Protein AF-R5MG44-F1 (afdb_monomer)

Foldseek 3Di:
DVPVVVVVVVVVVVVVVVVVVVPPPPPPPPPPPVPPPPVWDFPAKDQQDDPPPDFDQDWAFLDDDPWKTKTASGPRQVRIWTATPVRDIDGPSVCVVVVVDDVVVCVVNVPDIDMDTD

Secondary structure (DSSP, 8-state):
--HHHHHHHHHHHHHHHHHHHTT------------------EEEEEE---TT-------EEEEE-SSEEEEESSS-TTTEEEEETTS-EEEHHHHHHHTSS-HHHHHHTT---EEEE-

Sequence (118 aa):
MKKYKFAVVFVIVTIFFIMFGFFYDKSNKNTNKQITTYDRKVMDIKNTSKSDDVCADALEEFYQDDKYKYSFP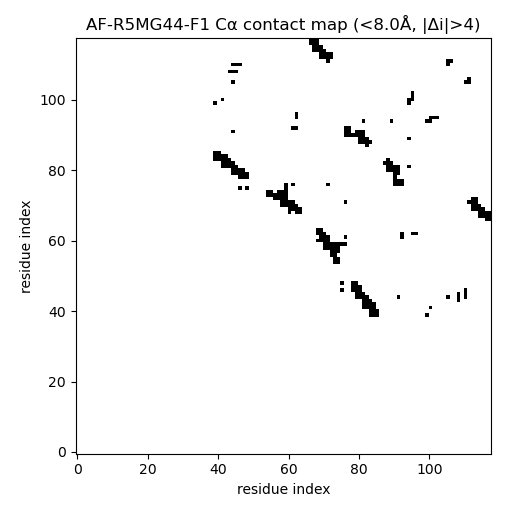CMMSSKIIVYFNDGTQEYVRDALNKKDITISDLDKYEIKYLKEEK

Solvent-accessible surface area (backbone atoms only — not comparable to full-atom values): 7213 Å² total; per-residue (Å²): 137,62,68,63,58,54,52,53,52,53,54,52,51,54,53,50,51,57,61,54,56,71,68,67,69,76,79,76,74,77,70,78,66,75,74,78,65,64,85,71,38,82,72,48,56,44,76,70,66,61,96,80,60,79,70,58,91,40,77,30,76,53,50,69,62,99,58,36,42,33,24,30,76,23,87,41,53,91,35,26,40,34,34,34,71,87,72,51,74,42,38,46,39,58,34,46,75,71,62,72,46,54,71,68,53,37,58,74,53,68,56,82,67,46,79,44,77,115

Radius of gyration: 27.6 Å; Cα contacts (8 Å, |Δi|>4): 136; chains: 1; bounding box: 41×46×82 Å

pLDDT: mean 80.56, std 17.12, range [39.28, 97.75]

Structure (mmCIF, N/CA/C/O backbone):
data_AF-R5MG44-F1
#
_entry.id   AF-R5MG44-F1
#
loop_
_atom_site.group_PDB
_atom_site.id
_atom_site.type_symbol
_atom_site.label_atom_id
_atom_site.label_alt_id
_atom_site.label_comp_id
_atom_site.label_asym_id
_atom_site.label_entity_id
_atom_site.label_seq_id
_atom_site.pdbx_PDB_ins_code
_atom_site.Cartn_x
_atom_site.Cartn_y
_atom_site.Cartn_z
_atom_site.occupancy
_atom_site.B_iso_or_equiv
_atom_site.auth_seq_id
_atom_site.auth_comp_id
_atom_site.auth_asym_id
_atom_site.auth_atom_id
_atom_site.pdbx_PDB_model_num
ATOM 1 N N . MET A 1 1 ? -18.428 29.945 68.788 1.00 55.00 1 MET A N 1
ATOM 2 C CA . MET A 1 1 ? -17.946 30.512 67.502 1.00 55.00 1 MET A CA 1
ATOM 3 C C . MET A 1 1 ? -17.064 29.565 66.651 1.00 55.00 1 MET A C 1
ATOM 5 O O . MET A 1 1 ? -16.258 30.037 65.862 1.00 55.00 1 MET A O 1
ATOM 9 N N . LYS A 1 2 ? -17.193 28.228 66.752 1.00 54.72 2 LYS A N 1
ATOM 10 C CA . LYS A 1 2 ? -16.391 27.276 65.938 1.00 54.72 2 LYS A CA 1
ATOM 11 C C . LYS A 1 2 ? -17.195 26.526 64.863 1.00 54.72 2 LYS A C 1
ATOM 13 O O . LYS A 1 2 ? -16.625 26.136 63.853 1.00 54.72 2 LYS A O 1
ATOM 18 N N . LYS A 1 3 ? -18.519 26.393 65.035 1.00 56.53 3 LYS A N 1
ATOM 19 C CA . LYS A 1 3 ? -19.395 25.655 64.106 1.00 56.53 3 LYS A CA 1
ATOM 20 C C . LYS A 1 3 ? -19.556 26.352 62.743 1.00 56.53 3 LYS A C 1
ATOM 22 O O . LYS A 1 3 ? -19.485 25.689 61.719 1.00 56.53 3 LYS A O 1
ATOM 27 N N . TYR A 1 4 ? -19.673 27.686 62.722 1.00 62.66 4 TYR A N 1
ATOM 28 C CA . TYR A 1 4 ? -19.795 28.445 61.468 1.00 62.66 4 TYR A CA 1
ATOM 29 C C . TYR A 1 4 ? -18.493 28.470 60.657 1.00 62.66 4 TYR A C 1
ATOM 31 O O . TYR A 1 4 ? -18.546 28.501 59.437 1.00 62.66 4 TYR A O 1
ATOM 39 N N . LYS A 1 5 ? -17.323 28.401 61.312 1.00 58.09 5 LYS A N 1
ATOM 40 C CA . LYS A 1 5 ? -16.033 28.332 60.608 1.00 58.09 5 LYS A CA 1
ATOM 41 C C . LYS A 1 5 ? -15.893 27.015 59.841 1.00 58.09 5 LYS A C 1
ATOM 43 O O . LYS A 1 5 ? -15.465 27.032 58.697 1.00 58.09 5 LYS A O 1
ATOM 48 N N . PHE A 1 6 ? -16.331 25.903 60.434 1.00 61.09 6 PHE A N 1
ATOM 49 C CA . PHE A 1 6 ? -16.383 24.608 59.748 1.00 61.09 6 PHE A CA 1
ATOM 50 C C . PHE A 1 6 ? -17.411 24.585 58.612 1.00 61.09 6 PHE A C 1
ATOM 52 O O . PHE A 1 6 ? -17.102 24.093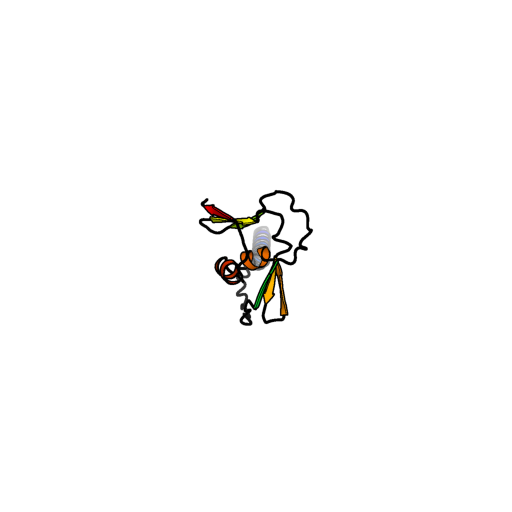 57.532 1.00 61.09 6 PHE A O 1
ATOM 59 N N . ALA A 1 7 ? -18.597 25.166 58.822 1.00 68.00 7 ALA A N 1
ATOM 60 C CA . ALA A 1 7 ? -19.626 25.249 57.785 1.00 68.00 7 ALA A CA 1
ATOM 61 C C . ALA A 1 7 ? -19.174 26.090 56.576 1.00 68.00 7 ALA A C 1
ATOM 63 O O . ALA A 1 7 ? -19.359 25.675 55.438 1.00 68.00 7 ALA A O 1
ATOM 64 N N . VAL A 1 8 ? -18.514 27.230 56.810 1.00 71.56 8 VAL A N 1
ATOM 65 C CA . VAL A 1 8 ? -17.983 28.095 55.741 1.00 71.56 8 VAL A CA 1
ATOM 66 C C . VAL A 1 8 ? -16.875 27.395 54.950 1.00 71.56 8 VAL A C 1
ATOM 68 O O . VAL A 1 8 ? -16.865 27.468 53.724 1.00 71.56 8 VAL A O 1
ATOM 71 N N . VAL A 1 9 ? -15.982 26.659 55.621 1.00 73.25 9 VAL A N 1
ATOM 72 C CA . VAL A 1 9 ? -14.939 25.871 54.942 1.00 73.25 9 VAL A CA 1
ATOM 73 C C . VAL A 1 9 ? -15.559 24.770 54.077 1.00 73.25 9 VAL A C 1
ATOM 75 O O . VAL A 1 9 ? -15.127 24.581 52.944 1.00 73.25 9 VAL A O 1
ATOM 78 N N . PHE A 1 10 ? -16.612 24.098 54.552 1.00 72.12 10 PHE A N 1
ATOM 79 C CA . PHE A 1 10 ? -17.298 23.058 53.778 1.00 72.12 10 PHE A CA 1
ATOM 80 C C . PHE A 1 10 ? -17.958 23.617 52.507 1.00 72.12 10 PHE A C 1
ATOM 82 O O . PHE A 1 10 ? -17.836 23.023 51.439 1.00 72.12 10 PHE A O 1
ATOM 89 N N . VAL A 1 11 ? -18.579 24.800 52.594 1.00 77.81 11 VAL A N 1
ATOM 90 C CA . VAL A 1 11 ? -19.190 25.478 51.437 1.00 77.81 11 VAL A CA 1
ATOM 91 C C . VAL A 1 11 ? -18.131 25.859 50.393 1.00 77.81 11 VAL A C 1
ATOM 93 O O . VAL A 1 11 ? -18.314 25.590 49.207 1.00 77.81 11 VAL A O 1
ATOM 96 N N . ILE A 1 12 ? -16.985 26.401 50.815 1.00 76.19 12 ILE A N 1
ATOM 97 C CA . ILE A 1 12 ? -15.896 26.781 49.897 1.00 76.19 12 ILE A CA 1
ATOM 98 C C . ILE A 1 12 ? -15.312 25.550 49.189 1.00 76.19 12 ILE A C 1
ATOM 100 O O . ILE A 1 12 ? -15.080 25.591 47.982 1.00 76.19 12 ILE A O 1
ATOM 104 N N . VAL A 1 13 ? -15.139 24.434 49.905 1.00 77.19 13 VAL A N 1
ATOM 105 C CA . VAL A 1 13 ? -14.636 23.177 49.327 1.00 77.19 13 VAL A CA 1
ATOM 106 C C . VAL A 1 13 ? -15.599 22.632 48.268 1.00 77.19 13 VAL A C 1
ATOM 108 O O . VAL A 1 13 ? -15.156 22.257 47.186 1.00 77.19 13 VAL A O 1
ATOM 111 N N . THR A 1 14 ? -16.913 22.659 48.514 1.00 75.12 14 THR A N 1
ATOM 112 C CA . THR A 1 14 ? -17.901 22.199 47.517 1.00 75.12 14 THR A CA 1
ATOM 113 C C . THR A 1 14 ? -17.914 23.043 46.241 1.00 75.12 14 THR A C 1
ATOM 115 O O . THR A 1 14 ? -18.019 22.491 45.150 1.00 75.12 14 THR A O 1
ATOM 118 N N . ILE A 1 15 ? -17.720 24.362 46.346 1.00 75.50 15 ILE A N 1
ATOM 119 C CA . ILE A 1 15 ? -17.621 25.255 45.179 1.00 75.50 15 ILE A CA 1
ATOM 120 C C . ILE A 1 15 ? -16.345 24.960 44.377 1.00 75.50 15 ILE A C 1
ATOM 122 O O . ILE A 1 15 ? -16.370 24.949 43.146 1.00 75.50 15 ILE A O 1
ATOM 126 N N . PHE A 1 16 ? -15.242 24.654 45.065 1.00 73.38 16 PHE A N 1
ATOM 127 C CA . PHE A 1 16 ? -13.975 24.295 44.429 1.00 73.38 16 PHE A CA 1
ATOM 128 C C . PHE A 1 16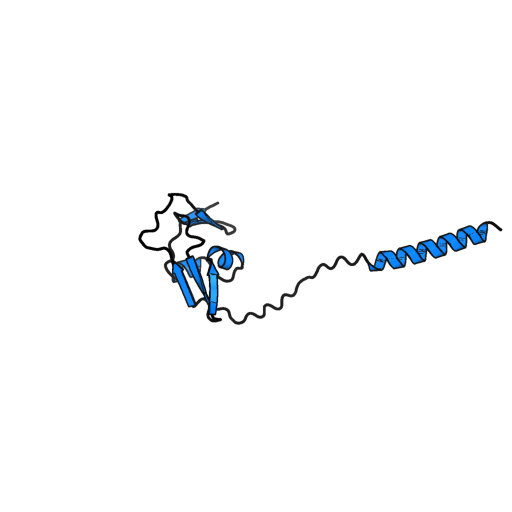 ? -14.080 22.983 43.633 1.00 73.38 16 PHE A C 1
ATOM 130 O O . PHE A 1 16 ? -13.595 22.907 42.506 1.00 73.38 16 PHE A O 1
ATOM 137 N N . PHE A 1 17 ? -14.784 21.973 44.157 1.00 68.69 17 PHE A N 1
ATOM 138 C CA . PHE A 1 17 ? -15.027 20.715 43.438 1.00 68.69 17 PHE A CA 1
ATOM 139 C C . PHE A 1 17 ? -15.919 20.884 42.196 1.00 68.69 17 PHE A C 1
ATOM 141 O O . PHE A 1 17 ? -15.673 20.223 41.188 1.00 68.69 17 PHE A O 1
ATOM 148 N N . ILE A 1 18 ? -16.899 21.796 42.220 1.00 69.00 18 ILE A N 1
ATOM 149 C CA . ILE A 1 18 ? -17.732 22.112 41.042 1.00 69.00 18 ILE A CA 1
ATOM 150 C C . ILE A 1 18 ? -16.895 22.806 39.953 1.00 69.00 18 ILE A C 1
ATOM 152 O O .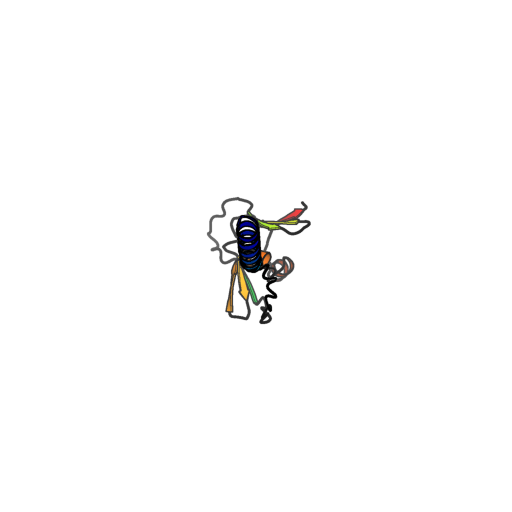 ILE A 1 18 ? -17.030 22.483 38.775 1.00 69.00 18 ILE A O 1
ATOM 156 N N . MET A 1 19 ? -15.980 23.703 40.341 1.00 64.25 19 MET A N 1
ATOM 157 C CA . MET A 1 19 ? -15.035 24.346 39.417 1.00 64.25 19 MET A CA 1
ATOM 158 C C . MET A 1 19 ? -14.043 23.353 38.797 1.00 64.25 19 MET A C 1
ATOM 160 O O . MET A 1 19 ? -13.785 23.432 37.602 1.00 64.25 19 MET A O 1
ATOM 164 N N . PHE A 1 20 ? -13.529 22.387 39.563 1.00 62.19 20 PHE A N 1
ATOM 165 C CA . PHE A 1 20 ? -12.629 21.352 39.034 1.00 62.19 20 PHE A CA 1
ATOM 166 C C . PHE A 1 20 ? -13.344 20.298 38.171 1.00 62.19 20 PHE A C 1
ATOM 168 O O . PHE A 1 20 ? -12.756 19.800 37.211 1.00 62.19 20 PHE A O 1
ATOM 175 N N . GLY A 1 21 ? -14.610 19.976 38.464 1.00 60.06 21 GLY A N 1
ATOM 176 C CA . GLY A 1 21 ? -15.402 19.007 37.695 1.00 60.06 21 GLY A CA 1
ATOM 177 C C . GLY A 1 21 ? -15.677 19.435 36.249 1.00 60.06 21 GLY A C 1
ATOM 178 O O . GLY A 1 21 ? -15.725 18.586 35.364 1.00 60.06 21 GLY A O 1
ATOM 179 N N . PHE A 1 22 ? -15.765 20.743 35.985 1.00 54.22 22 PHE A N 1
ATOM 180 C CA . PHE A 1 22 ? -15.958 21.289 34.634 1.00 54.22 22 PHE A CA 1
ATOM 181 C C . PHE A 1 22 ? -14.749 21.090 33.698 1.00 54.22 22 PHE A C 1
ATOM 183 O O . PHE A 1 22 ? -14.915 21.138 32.483 1.00 54.22 22 PHE A O 1
ATOM 190 N N . PHE A 1 23 ? -13.548 20.833 34.231 1.00 58.81 23 PHE A N 1
ATOM 191 C CA . PHE A 1 23 ? -12.329 20.612 33.435 1.00 58.81 23 PHE A CA 1
ATOM 192 C C . PHE A 1 23 ? -12.015 19.133 33.168 1.00 58.81 23 PHE A C 1
ATOM 194 O O . PHE A 1 23 ? -11.094 18.835 32.410 1.00 58.81 23 PHE A O 1
ATOM 201 N N . TYR A 1 24 ? -12.772 18.201 33.756 1.00 59.31 24 TYR A N 1
ATOM 202 C CA . TYR A 1 24 ? -12.613 16.762 33.516 1.00 59.31 24 TYR A CA 1
ATOM 203 C C . TYR A 1 24 ? -13.409 16.247 32.309 1.00 59.31 24 TYR A C 1
ATOM 205 O O . TYR A 1 24 ? -13.518 15.034 32.124 1.00 59.31 24 TYR A O 1
ATOM 213 N N . ASP A 1 25 ? -13.914 17.131 31.444 1.00 56.53 25 ASP A N 1
ATOM 214 C CA . ASP A 1 25 ? -14.304 16.712 30.100 1.00 56.53 25 ASP A CA 1
ATOM 215 C C . ASP A 1 25 ? -13.035 16.482 29.268 1.00 56.53 25 ASP A C 1
ATOM 217 O O . ASP A 1 25 ? -12.503 17.352 28.570 1.00 56.53 25 ASP A O 1
ATOM 221 N N . LYS A 1 26 ? -12.502 15.266 29.404 1.00 52.00 26 LYS A N 1
ATOM 222 C CA . LYS A 1 26 ? -11.591 14.676 28.436 1.00 52.00 26 LYS A CA 1
ATOM 223 C C . LYS A 1 26 ? -12.343 14.646 27.116 1.00 52.00 26 LYS A C 1
ATOM 225 O O . LYS A 1 26 ? -13.087 13.709 26.846 1.00 52.00 26 LYS A O 1
ATOM 230 N N . SER A 1 27 ? -12.077 15.662 26.302 1.00 50.84 27 SER A N 1
ATOM 231 C CA . SER A 1 27 ? -12.456 15.738 24.900 1.00 50.84 27 SER A CA 1
ATOM 232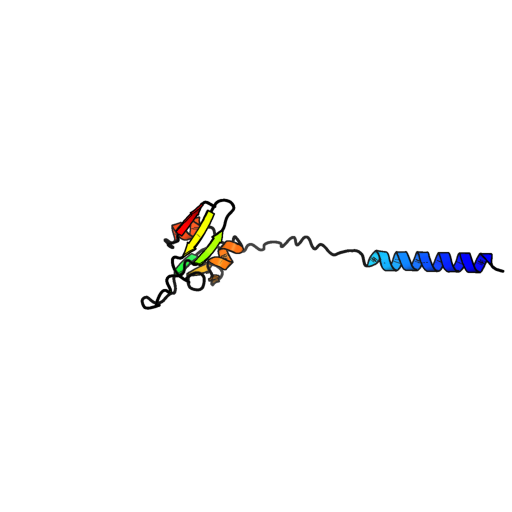 C C . SER A 1 27 ? -11.934 14.500 24.163 1.00 50.84 27 SER A C 1
ATOM 234 O O . SER A 1 27 ? -10.864 14.498 23.558 1.00 50.84 27 SER A O 1
ATOM 236 N N . ASN A 1 28 ? -12.696 13.412 24.223 1.00 58.09 28 ASN A N 1
ATOM 237 C CA . ASN A 1 28 ? -12.682 12.384 23.209 1.00 58.09 28 ASN A CA 1
ATOM 238 C C . ASN A 1 28 ? -13.470 12.980 22.053 1.00 58.09 28 ASN A C 1
ATOM 240 O O . ASN A 1 28 ? -14.684 12.803 21.941 1.00 58.09 28 ASN A O 1
ATOM 244 N N . LYS A 1 29 ? -12.772 13.761 21.224 1.00 42.97 29 LYS A N 1
ATOM 245 C CA . LYS A 1 29 ? -13.265 14.063 19.890 1.00 42.97 29 LYS A CA 1
ATOM 246 C C . LYS A 1 29 ? -13.368 12.721 19.187 1.00 42.97 29 LYS A C 1
ATOM 248 O O . LYS A 1 29 ? -12.414 12.254 18.576 1.00 42.97 29 LYS A O 1
ATOM 253 N N . ASN A 1 30 ? -14.552 12.127 19.265 1.00 51.41 30 ASN A N 1
ATOM 254 C CA . ASN A 1 30 ? -15.054 11.294 18.201 1.00 51.41 30 ASN A CA 1
ATOM 255 C C . ASN A 1 30 ? -15.132 12.245 17.010 1.00 51.41 30 ASN A C 1
ATOM 257 O O . ASN A 1 30 ? -16.111 12.968 16.815 1.00 51.41 30 ASN A O 1
ATOM 261 N N . THR A 1 31 ? -14.012 12.372 16.304 1.00 45.03 31 THR A N 1
ATOM 262 C CA . THR A 1 31 ? -13.962 12.991 15.002 1.00 45.03 31 THR A CA 1
ATOM 263 C C . THR A 1 31 ? -14.894 12.147 14.158 1.00 45.03 31 THR A C 1
ATOM 265 O O . THR A 1 31 ? -14.495 11.175 13.525 1.00 45.03 31 THR A O 1
ATOM 268 N N . ASN A 1 32 ? -16.153 12.570 14.082 1.00 51.91 32 ASN A N 1
ATOM 269 C CA . ASN A 1 32 ? -16.829 12.535 12.808 1.00 51.91 32 ASN A CA 1
ATOM 270 C C . ASN A 1 32 ? -15.983 13.441 11.906 1.00 51.91 32 ASN A C 1
ATOM 272 O O . ASN A 1 32 ? -16.240 14.631 11.742 1.00 51.91 32 ASN A O 1
ATOM 276 N N . LYS A 1 33 ? -14.868 12.882 11.415 1.00 39.28 33 LYS A N 1
ATOM 277 C CA . LYS A 1 33 ? -14.267 13.299 10.170 1.00 39.28 33 LYS A CA 1
ATOM 278 C C . LYS A 1 33 ? -15.432 13.079 9.229 1.00 39.28 33 LYS A C 1
ATOM 280 O O . LYS A 1 33 ? -15.701 11.942 8.851 1.00 39.28 33 LYS A O 1
ATOM 285 N N . GLN A 1 34 ? -16.193 14.136 8.954 1.00 45.62 34 GLN A N 1
ATOM 286 C CA . GLN A 1 34 ? -16.901 14.184 7.699 1.00 45.62 34 GLN A CA 1
ATOM 287 C C . GLN A 1 34 ? -15.792 13.963 6.688 1.00 45.62 34 GLN A C 1
ATOM 289 O O . GLN A 1 34 ? -14.958 14.838 6.453 1.00 45.62 34 GLN A O 1
ATOM 294 N N . ILE A 1 35 ? -15.672 12.713 6.246 1.00 53.56 35 ILE A N 1
ATOM 295 C CA . ILE A 1 35 ? -14.859 12.365 5.111 1.00 53.56 35 ILE A CA 1
ATOM 296 C C . ILE A 1 35 ? -15.588 13.117 4.015 1.00 53.56 35 ILE A C 1
ATOM 298 O O . ILE A 1 35 ? -16.611 12.675 3.503 1.00 53.56 35 ILE A O 1
ATOM 302 N N . THR A 1 36 ? -15.125 14.329 3.732 1.00 41.84 36 THR A N 1
ATOM 303 C CA . THR A 1 36 ? -15.335 14.944 2.439 1.00 41.84 36 THR A CA 1
ATOM 304 C C . THR A 1 36 ? -14.519 14.086 1.487 1.00 41.84 36 THR A C 1
ATOM 306 O O . THR A 1 36 ? -13.423 14.457 1.073 1.00 41.84 36 THR A O 1
ATOM 309 N N . THR A 1 37 ? -15.014 12.876 1.226 1.00 49.75 37 THR A N 1
ATOM 310 C CA . THR A 1 37 ? -14.647 12.073 0.080 1.00 49.75 37 THR A CA 1
ATOM 311 C C . THR A 1 37 ? -15.199 12.880 -1.079 1.00 49.75 37 THR A C 1
ATOM 313 O O . THR A 1 37 ? -16.297 12.664 -1.577 1.00 49.75 37 THR A O 1
ATOM 316 N N . TYR A 1 38 ? -14.423 13.874 -1.503 1.00 49.97 38 TYR A N 1
ATOM 317 C CA . TYR A 1 38 ? -14.198 13.963 -2.929 1.00 49.97 38 TYR A CA 1
ATOM 318 C C . TYR A 1 38 ? -13.867 12.528 -3.340 1.00 49.97 38 TYR A C 1
ATOM 320 O O . TYR A 1 38 ? -13.019 11.923 -2.686 1.00 49.97 38 TYR A O 1
ATOM 328 N N . ASP A 1 39 ? -14.651 11.942 -4.241 1.00 71.31 39 ASP A N 1
ATOM 329 C CA . ASP A 1 39 ? -14.506 10.563 -4.711 1.00 71.31 39 ASP A CA 1
ATOM 330 C C . ASP A 1 39 ? -13.097 10.407 -5.303 1.00 71.31 39 ASP A C 1
ATOM 332 O O . ASP A 1 39 ? -12.858 10.652 -6.490 1.00 71.31 39 ASP A O 1
ATOM 336 N N . ARG A 1 40 ?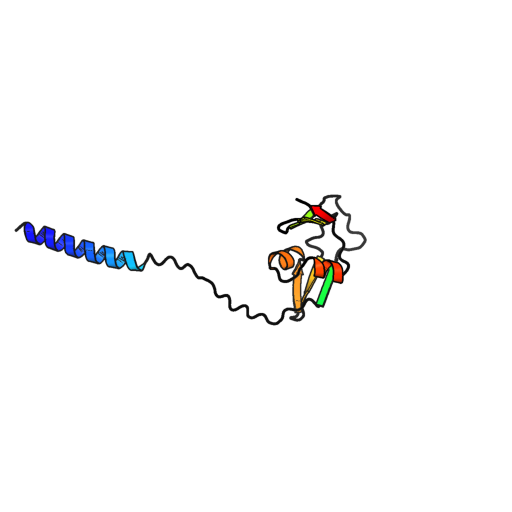 -12.123 10.194 -4.412 1.00 83.75 40 ARG A N 1
ATOM 337 C CA . ARG A 1 40 ? -10.698 10.268 -4.692 1.00 83.75 40 ARG A CA 1
ATOM 338 C C . ARG A 1 40 ? -10.388 8.969 -5.394 1.00 83.75 40 ARG A C 1
ATOM 340 O O . ARG A 1 40 ? -10.288 7.911 -4.782 1.00 83.75 40 ARG A O 1
ATOM 347 N N . LYS A 1 41 ? -10.334 9.055 -6.712 1.00 91.94 41 LYS A N 1
ATOM 348 C CA . LYS A 1 41 ? -10.223 7.908 -7.593 1.00 91.94 41 LYS A CA 1
ATOM 349 C C . LYS A 1 41 ? -8.774 7.726 -7.993 1.00 91.94 41 LYS A C 1
ATOM 351 O O . LYS A 1 41 ? -8.122 8.679 -8.422 1.00 91.94 41 LYS A O 1
ATOM 356 N N . VAL A 1 42 ? -8.302 6.487 -7.905 1.00 95.38 42 VAL A N 1
ATOM 357 C CA . VAL A 1 42 ? -7.000 6.092 -8.444 1.00 95.38 42 VAL A CA 1
ATOM 358 C C . VAL A 1 42 ? -7.029 6.257 -9.959 1.00 95.38 42 VAL A C 1
ATOM 360 O O . VAL A 1 42 ? -7.857 5.657 -10.650 1.00 95.38 42 VAL A O 1
ATOM 363 N N . MET A 1 43 ? -6.137 7.099 -10.463 1.00 96.69 43 MET A N 1
ATOM 364 C CA . MET A 1 43 ? -5.926 7.299 -11.892 1.00 96.69 43 MET A CA 1
ATOM 365 C C . MET A 1 43 ? -4.806 6.395 -12.390 1.00 96.69 43 MET A C 1
ATOM 367 O O . MET A 1 43 ? -4.961 5.756 -13.430 1.00 96.69 43 MET A O 1
ATOM 371 N N . ASP A 1 44 ? -3.714 6.311 -11.631 1.00 97.19 44 ASP A N 1
ATOM 372 C 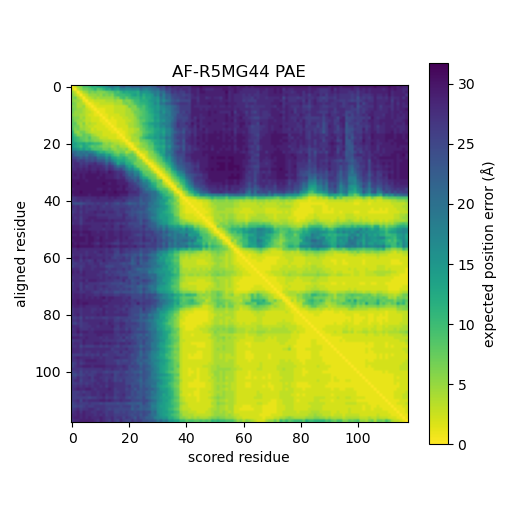CA . ASP A 1 44 ? -2.517 5.570 -12.015 1.00 97.19 44 ASP A CA 1
ATOM 373 C C . ASP A 1 44 ? -1.702 5.139 -10.789 1.00 97.19 44 ASP A C 1
ATOM 375 O O . ASP A 1 44 ? -1.760 5.788 -9.740 1.00 97.19 44 ASP A O 1
ATOM 379 N N . ILE A 1 45 ? -0.906 4.083 -10.936 1.00 96.75 45 ILE A N 1
ATOM 380 C CA . ILE A 1 45 ? 0.119 3.686 -9.967 1.00 96.75 45 ILE A CA 1
ATOM 381 C C . ILE A 1 45 ? 1.381 3.371 -10.759 1.00 96.75 45 ILE A C 1
ATOM 383 O O . ILE A 1 45 ? 1.373 2.496 -11.620 1.00 96.75 45 ILE A O 1
ATOM 387 N N . LYS A 1 46 ? 2.477 4.082 -10.481 1.00 95.25 46 LYS A N 1
ATOM 388 C CA . LYS A 1 46 ? 3.733 3.909 -11.223 1.00 95.25 46 LYS A CA 1
ATOM 389 C C . LYS A 1 46 ? 4.910 3.699 -10.309 1.00 95.25 46 LYS A C 1
ATOM 391 O O . LYS A 1 46 ? 5.079 4.411 -9.324 1.00 95.25 46 LYS A O 1
ATOM 396 N N . ASN A 1 47 ? 5.778 2.786 -10.725 1.00 91.44 47 ASN A N 1
ATOM 397 C CA . ASN A 1 47 ? 7.146 2.764 -10.251 1.00 91.44 47 ASN A CA 1
ATOM 398 C C . ASN A 1 47 ? 7.943 3.874 -10.954 1.00 91.44 47 ASN A C 1
ATOM 400 O O . ASN A 1 47 ? 8.086 3.863 -12.176 1.00 91.44 47 ASN A O 1
ATOM 404 N N . THR A 1 48 ? 8.452 4.832 -10.185 1.00 90.44 48 THR A N 1
ATOM 405 C CA . THR A 1 48 ? 9.257 5.956 -10.679 1.00 90.44 48 THR A CA 1
ATOM 406 C C . THR A 1 48 ? 10.760 5.739 -10.489 1.00 90.44 48 THR A C 1
ATOM 408 O O . THR A 1 48 ? 11.534 6.684 -10.652 1.00 90.44 48 THR A O 1
ATOM 411 N N . SER A 1 49 ? 11.198 4.528 -10.123 1.00 83.69 49 SER A N 1
ATOM 412 C CA . SER A 1 49 ? 12.620 4.171 -10.077 1.00 83.69 49 SER A CA 1
ATOM 413 C C . SER A 1 49 ? 13.258 4.287 -11.457 1.00 83.69 49 SER A C 1
ATOM 415 O O . SER A 1 49 ? 12.644 3.911 -12.459 1.00 83.69 49 SER A O 1
ATOM 417 N N . LYS A 1 50 ? 14.512 4.735 -11.520 1.00 78.44 50 LYS A N 1
ATOM 418 C CA . LYS A 1 50 ? 15.279 4.682 -12.772 1.00 78.44 50 LYS A CA 1
ATOM 419 C C . LYS A 1 50 ? 15.701 3.236 -13.046 1.00 78.44 50 LYS A C 1
ATOM 421 O O . LYS A 1 50 ? 15.928 2.481 -12.106 1.00 78.44 50 LYS A O 1
ATOM 426 N N . SER A 1 51 ? 15.825 2.856 -14.320 1.00 67.50 51 SER A N 1
ATOM 427 C CA . SER A 1 51 ? 16.246 1.503 -14.736 1.00 67.50 51 SER A CA 1
ATOM 428 C C . SER A 1 51 ? 17.583 1.066 -14.138 1.00 67.50 51 SER A C 1
ATOM 430 O O . SER A 1 51 ? 17.808 -0.123 -13.944 1.00 67.50 51 SER A O 1
ATOM 432 N N . ASP A 1 52 ? 18.441 2.038 -13.832 1.00 66.12 52 ASP A N 1
ATOM 433 C CA . ASP A 1 52 ? 19.814 1.822 -13.381 1.00 66.12 52 ASP A CA 1
ATOM 434 C C . ASP A 1 52 ? 19.940 1.973 -11.855 1.00 66.12 52 ASP A C 1
ATOM 436 O O . ASP A 1 52 ? 21.046 1.973 -11.311 1.00 66.12 52 ASP A O 1
ATOM 440 N N . ASP A 1 53 ? 18.813 2.139 -11.150 1.00 70.44 53 ASP A N 1
ATOM 441 C CA . ASP A 1 53 ? 18.808 2.193 -9.696 1.00 70.44 53 ASP A CA 1
ATOM 442 C C . ASP A 1 53 ? 19.255 0.832 -9.159 1.00 70.44 53 ASP A C 1
ATOM 444 O O . ASP A 1 53 ? 18.525 -0.159 -9.229 1.00 70.44 53 ASP A O 1
ATOM 448 N N . VAL A 1 54 ? 20.464 0.801 -8.598 1.00 66.44 54 VAL A N 1
ATOM 449 C CA . VAL A 1 54 ? 21.001 -0.380 -7.929 1.00 66.44 54 VAL A CA 1
ATOM 450 C C . VAL A 1 54 ? 20.044 -0.769 -6.814 1.00 66.44 54 VAL A C 1
ATOM 452 O O . VAL A 1 54 ? 19.827 -0.020 -5.857 1.00 66.44 54 VAL A O 1
ATOM 455 N N . CYS A 1 55 ? 19.458 -1.949 -6.962 1.00 70.25 55 CYS A N 1
ATOM 456 C CA . CYS A 1 55 ? 18.661 -2.535 -5.918 1.00 70.25 55 CYS A CA 1
ATOM 457 C C . CYS A 1 55 ? 19.594 -3.110 -4.850 1.00 70.25 55 CYS A C 1
ATOM 459 O O . CYS A 1 55 ? 20.395 -3.995 -5.135 1.00 70.25 55 CYS A O 1
ATOM 461 N N . ALA A 1 56 ? 19.509 -2.597 -3.624 1.00 70.25 56 ALA A N 1
ATOM 462 C CA . ALA A 1 56 ? 20.024 -3.339 -2.486 1.00 70.25 56 ALA A CA 1
ATOM 463 C C . ALA A 1 56 ? 19.061 -4.509 -2.253 1.00 70.25 56 ALA A C 1
ATOM 465 O O . ALA A 1 56 ? 17.875 -4.248 -2.047 1.00 70.25 56 ALA A O 1
ATOM 466 N N . ASP A 1 57 ? 19.559 -5.749 -2.315 1.00 67.50 57 ASP A N 1
ATOM 467 C CA . ASP A 1 57 ? 18.807 -7.003 -2.118 1.00 67.50 57 ASP A CA 1
ATOM 468 C C . ASP A 1 57 ? 18.246 -7.113 -0.685 1.00 67.50 57 ASP A C 1
ATOM 470 O O . ASP A 1 57 ? 18.654 -7.943 0.128 1.00 67.50 57 ASP A O 1
ATOM 474 N N . ALA A 1 58 ? 17.325 -6.221 -0.342 1.00 80.94 58 ALA A N 1
ATOM 475 C CA . ALA A 1 58 ? 16.666 -6.125 0.941 1.00 80.94 58 ALA A CA 1
ATOM 476 C C . ALA A 1 58 ? 15.160 -6.191 0.703 1.00 80.94 58 ALA A C 1
ATOM 478 O O . ALA A 1 58 ? 14.569 -5.305 0.082 1.00 80.94 58 ALA A O 1
ATOM 479 N N . LEU A 1 59 ? 14.555 -7.260 1.220 1.00 88.19 59 LEU A N 1
ATOM 480 C CA . LEU A 1 59 ? 13.114 -7.443 1.225 1.00 88.19 59 LEU A CA 1
ATOM 481 C C . LEU A 1 59 ? 12.473 -6.333 2.070 1.00 88.19 59 LEU A C 1
ATOM 483 O O . LEU A 1 59 ? 12.702 -6.253 3.277 1.00 88.19 59 LEU A O 1
ATOM 487 N N . GLU A 1 60 ? 11.687 -5.467 1.438 1.00 92.19 60 GLU A N 1
ATOM 488 C CA . GLU A 1 60 ? 11.033 -4.340 2.099 1.00 92.19 60 GLU A CA 1
ATOM 489 C C . GLU A 1 60 ? 9.555 -4.653 2.317 1.00 92.19 60 GLU A C 1
ATOM 491 O O . GLU A 1 60 ? 8.757 -4.557 1.386 1.00 92.19 60 GLU A O 1
ATOM 496 N N . GLU A 1 61 ? 9.171 -4.983 3.551 1.00 93.88 61 GLU A N 1
ATOM 497 C CA . GLU A 1 61 ? 7.755 -5.030 3.929 1.00 93.88 61 GLU A CA 1
ATOM 498 C C . GLU A 1 61 ? 7.160 -3.616 3.838 1.00 93.88 61 GLU A C 1
ATOM 500 O O . GLU A 1 61 ? 7.608 -2.691 4.523 1.00 93.88 61 GLU A O 1
ATOM 505 N N . PHE A 1 62 ? 6.147 -3.438 2.989 1.00 93.81 62 PHE A N 1
ATOM 506 C CA . PHE A 1 62 ? 5.503 -2.138 2.778 1.00 93.81 62 PHE A CA 1
ATOM 507 C C . PHE A 1 62 ? 4.074 -2.087 3.317 1.00 93.81 62 PHE A C 1
ATOM 509 O O . PHE A 1 62 ? 3.561 -0.995 3.571 1.00 93.81 62 PHE A O 1
ATOM 516 N N . TYR A 1 63 ? 3.425 -3.239 3.488 1.00 95.69 63 TYR A N 1
ATOM 517 C CA . TYR A 1 63 ? 2.054 -3.330 3.972 1.00 95.69 63 TYR A CA 1
ATOM 518 C C . TYR A 1 63 ? 1.762 -4.705 4.580 1.00 95.69 63 TYR A C 1
ATOM 520 O O . TYR A 1 63 ? 2.349 -5.713 4.192 1.00 95.69 63 TYR A O 1
ATOM 528 N N . GLN A 1 64 ? 0.810 -4.754 5.508 1.00 95.94 64 GLN A N 1
ATOM 529 C CA . GLN A 1 64 ? 0.284 -5.998 6.059 1.00 95.94 64 GLN A CA 1
ATOM 530 C C . GLN A 1 64 ? -1.221 -5.871 6.304 1.00 95.94 64 GLN A C 1
ATOM 532 O O . GLN A 1 64 ? -1.689 -4.836 6.781 1.00 95.94 64 GLN A O 1
ATOM 537 N N . ASP A 1 65 ? -1.960 -6.937 6.007 1.00 94.19 65 ASP A N 1
ATOM 538 C CA . ASP A 1 65 ? -3.364 -7.101 6.394 1.00 94.19 65 ASP A CA 1
ATOM 539 C C . ASP A 1 65 ? -3.484 -8.162 7.504 1.00 94.19 65 ASP A C 1
ATOM 541 O O . ASP A 1 65 ? -2.477 -8.565 8.091 1.00 94.19 65 ASP A O 1
ATOM 545 N N . ASP A 1 66 ? -4.693 -8.602 7.847 1.00 94.56 66 ASP A N 1
ATOM 546 C CA . ASP A 1 66 ? -4.898 -9.578 8.927 1.00 94.56 66 ASP A CA 1
ATOM 547 C C . ASP A 1 66 ? -4.257 -10.948 8.643 1.00 94.56 66 ASP A C 1
ATOM 549 O O . ASP A 1 66 ? -3.901 -11.664 9.579 1.00 94.56 66 ASP A O 1
ATOM 553 N N . LYS A 1 67 ? -4.079 -11.312 7.369 1.00 96.69 67 LYS A N 1
ATOM 554 C CA . LYS A 1 67 ? -3.647 -12.644 6.930 1.00 96.69 67 LYS A CA 1
ATOM 555 C C . LYS A 1 67 ? -2.270 -12.653 6.266 1.00 96.69 67 LYS A C 1
ATOM 557 O O . LYS A 1 67 ? -1.568 -13.658 6.340 1.00 96.69 67 LYS A O 1
ATOM 562 N N . TYR A 1 68 ? -1.878 -11.562 5.623 1.00 97.75 68 TYR A N 1
ATOM 563 C CA . TYR A 1 68 ? -0.709 -11.513 4.755 1.00 97.75 68 TYR A CA 1
ATOM 564 C C . TYR A 1 68 ? 0.225 -10.349 5.083 1.00 97.75 68 TYR A C 1
ATOM 566 O O . TYR A 1 68 ? -0.189 -9.287 5.558 1.00 97.75 68 TYR A O 1
ATOM 574 N N . LYS A 1 69 ? 1.502 -10.557 4.777 1.00 96.81 69 LYS A N 1
ATOM 575 C CA . LYS A 1 69 ? 2.531 -9.524 4.654 1.00 96.81 69 LYS A CA 1
ATOM 576 C C . LYS A 1 69 ? 2.866 -9.340 3.180 1.00 96.81 69 LYS A C 1
ATOM 578 O O . LYS A 1 69 ? 2.964 -10.319 2.435 1.00 96.81 69 LYS A O 1
ATOM 583 N N . TYR A 1 70 ? 3.033 -8.089 2.775 1.00 96.50 70 TYR A N 1
ATOM 584 C CA . TYR A 1 70 ? 3.356 -7.714 1.407 1.00 96.50 70 TYR A CA 1
ATOM 585 C C . TYR A 1 70 ? 4.676 -6.960 1.384 1.00 96.50 70 TYR A C 1
ATOM 587 O O . TYR A 1 70 ? 4.855 -5.960 2.090 1.00 96.50 70 TYR A O 1
ATOM 595 N N . SER A 1 71 ? 5.585 -7.441 0.542 1.00 94.69 71 SER A N 1
ATOM 596 C CA . SER A 1 71 ? 6.952 -6.941 0.477 1.00 94.69 71 SER A CA 1
ATOM 597 C C . SER A 1 71 ? 7.384 -6.670 -0.954 1.00 94.69 71 SER A C 1
ATOM 599 O O . SER A 1 71 ? 7.009 -7.389 -1.879 1.00 94.69 71 SER A O 1
ATOM 601 N N . PHE A 1 72 ? 8.212 -5.654 -1.156 1.00 92.12 72 PHE A N 1
ATOM 602 C CA . PHE A 1 72 ? 8.946 -5.480 -2.401 1.00 92.12 72 PHE A CA 1
ATOM 603 C C . PHE A 1 72 ? 10.280 -6.226 -2.311 1.00 92.12 72 PHE A C 1
ATOM 605 O O . PHE A 1 72 ? 10.872 -6.288 -1.233 1.00 92.12 72 PHE A O 1
ATOM 612 N N . PRO A 1 73 ? 10.802 -6.766 -3.427 1.00 85.75 73 PRO A N 1
ATOM 613 C CA . PRO A 1 73 ? 12.115 -7.418 -3.448 1.00 85.75 73 PRO A CA 1
ATOM 614 C C . PRO A 1 73 ? 13.280 -6.431 -3.235 1.00 85.75 73 PRO A C 1
ATOM 616 O O . PRO A 1 73 ? 14.437 -6.830 -3.275 1.00 85.75 73 PRO A O 1
ATOM 619 N N . CYS A 1 74 ? 12.971 -5.144 -3.064 1.00 84.44 74 CYS A N 1
ATOM 620 C CA . CYS A 1 74 ? 13.902 -4.041 -2.935 1.00 84.44 74 CYS A CA 1
ATOM 621 C C . CYS A 1 74 ? 13.265 -2.893 -2.146 1.00 84.44 74 CYS A C 1
ATOM 623 O O . CYS A 1 74 ? 12.042 -2.845 -2.035 1.00 84.44 74 CYS A O 1
ATOM 625 N N . MET A 1 75 ? 14.061 -1.898 -1.741 1.00 81.44 75 MET A N 1
ATOM 626 C CA . MET A 1 75 ? 13.554 -0.619 -1.224 1.00 81.44 75 MET A CA 1
ATOM 627 C C . MET A 1 75 ? 12.852 0.204 -2.326 1.00 81.44 75 MET A C 1
ATOM 629 O O . MET A 1 75 ? 13.467 1.046 -2.991 1.00 81.44 75 MET A O 1
ATOM 633 N N . MET A 1 76 ? 11.563 -0.066 -2.545 1.00 80.38 76 MET A N 1
ATOM 634 C CA . MET A 1 76 ? 10.709 0.519 -3.588 1.00 80.38 76 MET A CA 1
ATOM 635 C C . MET A 1 76 ? 9.497 1.274 -3.047 1.00 80.38 76 MET A C 1
ATOM 637 O O . MET A 1 76 ? 8.868 2.008 -3.810 1.00 80.38 76 MET A O 1
ATOM 641 N N . SER A 1 77 ? 9.147 1.143 -1.767 1.00 73.81 77 SER A N 1
ATOM 642 C CA . SER A 1 77 ? 7.918 1.743 -1.230 1.00 73.81 77 SER A CA 1
ATOM 643 C C . SER A 1 77 ? 7.894 3.274 -1.350 1.00 73.81 77 SER A C 1
ATOM 645 O O . SER A 1 77 ? 6.827 3.856 -1.532 1.00 73.81 77 SER A O 1
ATOM 647 N N . SER A 1 78 ? 9.069 3.915 -1.352 1.00 79.81 78 SER A N 1
ATOM 648 C CA . SER A 1 78 ? 9.272 5.352 -1.597 1.00 79.81 78 SER A CA 1
ATOM 649 C C . SER A 1 78 ? 9.441 5.734 -3.075 1.00 79.81 78 SER A C 1
ATOM 651 O O . SER A 1 78 ? 9.687 6.895 -3.391 1.00 79.81 78 SER A O 1
ATOM 653 N N . LYS A 1 79 ? 9.348 4.773 -3.997 1.00 87.69 79 LYS A N 1
ATOM 654 C CA . LYS A 1 79 ? 9.477 4.976 -5.451 1.00 87.69 79 LYS A CA 1
ATOM 655 C C . LYS A 1 79 ? 8.198 4.641 -6.211 1.00 87.69 79 LYS A C 1
ATOM 657 O O . LYS A 1 79 ? 8.086 4.966 -7.386 1.00 87.69 79 LYS A O 1
ATOM 662 N N . ILE A 1 80 ? 7.239 3.978 -5.572 1.00 93.19 80 ILE A N 1
ATOM 663 C CA . ILE A 1 80 ? 5.949 3.666 -6.182 1.00 93.19 80 ILE A CA 1
ATOM 664 C C . ILE A 1 80 ? 4.945 4.725 -5.735 1.00 93.19 80 ILE A C 1
ATOM 666 O O . ILE A 1 80 ? 4.651 4.855 -4.545 1.00 93.19 80 ILE A O 1
ATOM 670 N N . ILE A 1 81 ? 4.441 5.489 -6.702 1.00 96.56 81 ILE A N 1
ATOM 671 C CA . ILE A 1 81 ? 3.562 6.640 -6.487 1.00 96.56 81 ILE A CA 1
ATOM 672 C C . ILE A 1 81 ? 2.168 6.331 -7.030 1.00 96.56 81 ILE A C 1
ATOM 674 O O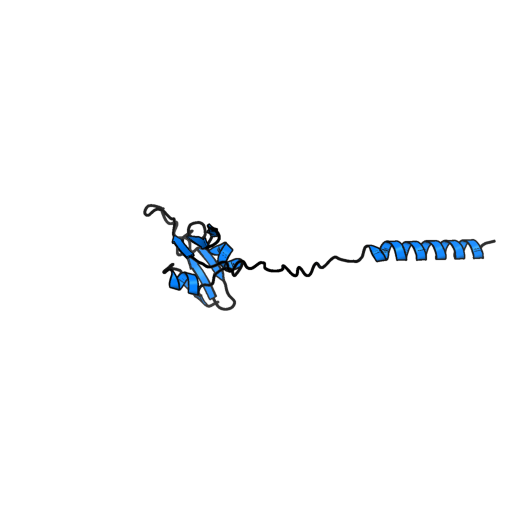 . ILE A 1 81 ? 2.017 5.830 -8.146 1.00 96.56 81 ILE A O 1
ATOM 678 N N . VAL A 1 82 ? 1.156 6.665 -6.234 1.00 97.06 82 VAL A N 1
ATOM 679 C CA . VAL A 1 82 ? -0.267 6.631 -6.570 1.00 97.06 82 VAL A CA 1
ATOM 680 C C . VAL A 1 82 ? -0.692 8.027 -7.004 1.00 97.06 82 VAL A C 1
ATOM 682 O O . VAL A 1 82 ? -0.463 9.000 -6.284 1.00 97.06 82 VAL A O 1
ATOM 685 N N . TYR A 1 83 ? -1.325 8.121 -8.167 1.00 96.62 83 TYR A N 1
ATOM 686 C CA . TYR A 1 83 ? -1.843 9.361 -8.736 1.00 96.62 83 TYR A CA 1
ATOM 687 C C . TYR A 1 83 ? -3.364 9.364 -8.636 1.00 96.62 83 TYR A C 1
ATOM 689 O O . TYR A 1 83 ? -4.025 8.437 -9.114 1.00 96.62 83 TYR A O 1
ATOM 697 N N . PHE A 1 84 ? -3.923 10.419 -8.051 1.00 96.19 84 PHE A N 1
ATOM 698 C CA . PHE A 1 84 ? -5.363 10.557 -7.854 1.00 96.19 84 PHE A CA 1
ATOM 699 C C . PHE A 1 84 ? -5.980 11.590 -8.804 1.00 96.19 84 PHE A C 1
ATOM 701 O O . PHE A 1 84 ? -5.301 12.456 -9.360 1.00 96.19 84 PHE A O 1
ATOM 708 N N . ASN A 1 85 ? -7.294 11.495 -9.006 1.00 94.75 85 ASN A N 1
ATOM 709 C CA . ASN A 1 85 ? -8.064 12.387 -9.882 1.00 94.75 85 ASN A CA 1
ATOM 710 C C . ASN A 1 85 ? -8.101 13.851 -9.420 1.00 94.75 85 ASN A C 1
ATOM 712 O O . ASN A 1 85 ? -8.296 14.741 -10.242 1.00 94.75 85 ASN A O 1
ATOM 716 N N . ASP A 1 86 ? -7.909 14.105 -8.129 1.00 92.38 86 ASP A N 1
ATOM 717 C CA . ASP A 1 86 ? -7.811 15.446 -7.544 1.00 92.38 86 ASP A CA 1
ATOM 718 C C . ASP A 1 86 ? -6.430 16.105 -7.763 1.00 92.38 86 ASP A C 1
ATOM 720 O O . ASP A 1 86 ? -6.185 17.214 -7.291 1.00 92.38 86 ASP A O 1
ATOM 724 N N . GLY A 1 87 ? -5.524 15.431 -8.482 1.00 92.88 87 GLY A N 1
ATOM 725 C CA . GLY A 1 87 ? -4.171 15.898 -8.789 1.00 92.88 87 GLY A CA 1
ATOM 726 C C . GLY A 1 87 ? -3.146 15.621 -7.689 1.00 92.88 87 GLY A C 1
ATOM 727 O O . GLY A 1 87 ? -1.959 15.892 -7.879 1.00 92.88 87 GLY A O 1
ATOM 728 N N . THR A 1 88 ? -3.569 15.070 -6.553 1.00 94.69 88 THR A N 1
ATOM 729 C CA . THR A 1 88 ? -2.662 14.702 -5.465 1.00 94.69 88 THR A CA 1
ATOM 730 C C . THR A 1 88 ? -1.909 13.407 -5.773 1.00 94.69 88 THR A C 1
ATOM 732 O O . THR A 1 88 ? -2.323 12.587 -6.599 1.00 94.69 88 THR A O 1
ATOM 735 N N . GLN A 1 89 ? -0.774 13.230 -5.098 1.00 95.56 89 GLN A N 1
ATOM 736 C CA . GLN A 1 89 ? 0.095 12.067 -5.242 1.00 95.56 89 GLN A CA 1
ATOM 737 C C . GLN A 1 89 ? 0.546 11.587 -3.871 1.00 95.56 89 GLN A C 1
ATOM 739 O O . GLN A 1 89 ? 0.812 12.405 -2.988 1.00 95.56 89 GLN A O 1
ATOM 744 N N . GLU A 1 90 ? 0.648 10.274 -3.701 1.00 95.31 90 GLU A N 1
ATOM 745 C CA . GLU A 1 90 ? 1.131 9.662 -2.463 1.00 95.31 90 GLU A CA 1
ATOM 746 C C . GLU A 1 90 ? 1.983 8.429 -2.739 1.00 95.31 90 GLU A C 1
ATOM 748 O O . GLU A 1 90 ? 1.813 7.760 -3.757 1.00 95.31 90 GLU A O 1
ATOM 753 N N . TYR A 1 91 ? 2.876 8.092 -1.810 1.00 95.56 91 TYR A N 1
ATOM 754 C CA . TYR A 1 91 ? 3.572 6.812 -1.855 1.00 95.56 91 TYR A CA 1
ATOM 755 C C . TYR A 1 91 ? 2.597 5.661 -1.614 1.00 95.56 91 TYR A C 1
ATOM 757 O O . TYR A 1 91 ? 1.682 5.763 -0.792 1.00 95.56 91 TYR A O 1
ATOM 765 N N . VAL A 1 92 ? 2.826 4.534 -2.291 1.00 95.12 92 VAL A N 1
ATOM 766 C CA . VAL A 1 92 ? 1.950 3.353 -2.222 1.00 95.12 92 VAL A CA 1
ATOM 767 C C . VAL A 1 92 ? 1.722 2.875 -0.787 1.00 95.12 92 VAL A C 1
ATOM 769 O O . VAL A 1 92 ? 0.596 2.555 -0.410 1.00 95.12 92 VAL A O 1
ATOM 772 N N . ARG A 1 93 ? 2.771 2.902 0.045 1.00 94.31 93 ARG A N 1
ATOM 773 C CA . ARG A 1 93 ? 2.704 2.521 1.460 1.00 94.31 93 ARG A CA 1
ATOM 774 C C . ARG A 1 93 ? 1.740 3.411 2.241 1.00 94.31 93 ARG A C 1
ATOM 776 O O . ARG A 1 93 ? 0.942 2.908 3.029 1.00 94.31 93 ARG A O 1
ATOM 783 N N . ASP A 1 94 ? 1.805 4.721 2.033 1.00 94.06 94 ASP A N 1
ATOM 784 C CA . ASP A 1 94 ? 0.957 5.673 2.752 1.00 94.06 94 ASP A CA 1
ATOM 785 C C . ASP A 1 94 ? -0.501 5.549 2.312 1.00 94.06 94 ASP A C 1
ATOM 787 O O . ASP A 1 94 ? -1.394 5.496 3.161 1.00 94.06 94 ASP A O 1
ATOM 791 N N . ALA A 1 95 ? -0.737 5.417 1.006 1.00 94.44 95 ALA A N 1
ATOM 792 C CA . ALA A 1 95 ? -2.073 5.252 0.444 1.00 94.44 95 ALA A CA 1
ATOM 793 C C . ALA A 1 95 ? -2.751 3.951 0.928 1.00 94.44 95 ALA A C 1
ATOM 795 O O . ALA A 1 95 ? -3.926 3.971 1.302 1.00 94.44 95 ALA A O 1
ATOM 796 N N . LEU A 1 96 ? -2.008 2.838 1.014 1.00 94.31 96 LEU A N 1
ATOM 797 C CA . LEU A 1 96 ? -2.499 1.574 1.585 1.00 94.31 96 LEU A CA 1
ATOM 798 C C . LEU A 1 96 ? -2.814 1.700 3.083 1.00 94.31 96 LEU A C 1
ATOM 800 O O . LEU A 1 96 ? -3.872 1.265 3.538 1.00 94.31 96 LEU A O 1
ATOM 804 N N . ASN A 1 97 ? -1.934 2.339 3.861 1.00 92.81 97 ASN A N 1
ATOM 805 C CA . ASN A 1 97 ? -2.144 2.534 5.302 1.00 92.81 97 ASN A CA 1
ATOM 806 C C . ASN A 1 97 ? -3.342 3.446 5.607 1.00 92.81 97 ASN A C 1
ATOM 808 O O . ASN A 1 97 ? -4.041 3.243 6.602 1.00 92.81 97 ASN A O 1
ATOM 812 N N . LYS A 1 98 ? -3.609 4.430 4.741 1.00 93.31 98 LYS A N 1
ATOM 813 C CA . LYS A 1 98 ? -4.798 5.295 4.811 1.00 93.31 98 LYS A CA 1
ATOM 814 C C . LYS A 1 98 ? -6.074 4.616 4.315 1.00 93.31 98 LYS A C 1
ATOM 816 O O . LYS A 1 98 ? -7.153 5.133 4.592 1.00 93.31 98 LYS A O 1
ATOM 821 N N . LYS A 1 99 ? -5.956 3.451 3.666 1.00 92.94 99 LYS A N 1
ATOM 822 C CA . LYS A 1 99 ? -7.041 2.728 2.981 1.00 92.94 99 LYS A CA 1
ATOM 823 C C . LYS A 1 99 ? -7.636 3.502 1.797 1.00 92.94 99 LYS A C 1
ATOM 825 O O . LYS A 1 99 ? -8.793 3.287 1.451 1.00 92.94 99 LYS A O 1
ATOM 830 N N . ASP A 1 100 ? -6.840 4.376 1.182 1.00 93.62 100 ASP A N 1
ATOM 831 C CA . ASP A 1 100 ? -7.214 5.084 -0.049 1.00 93.62 100 ASP A CA 1
ATOM 832 C C . ASP A 1 100 ? -7.086 4.169 -1.281 1.00 93.62 100 ASP A C 1
ATOM 834 O O . ASP A 1 100 ? -7.726 4.411 -2.302 1.00 93.62 100 ASP A O 1
ATOM 838 N N . ILE A 1 101 ? -6.275 3.110 -1.175 1.00 94.69 101 ILE A N 1
ATOM 839 C CA . ILE A 1 101 ? -6.130 2.037 -2.164 1.00 94.69 101 ILE A CA 1
ATOM 840 C C . ILE A 1 101 ? -6.086 0.667 -1.479 1.00 94.69 101 ILE A C 1
ATOM 842 O O . ILE A 1 101 ? -5.906 0.563 -0.262 1.00 94.69 101 ILE A O 1
ATOM 846 N N . THR A 1 102 ? -6.206 -0.391 -2.273 1.00 96.12 102 THR A N 1
ATOM 847 C CA . THR A 1 102 ? -6.130 -1.795 -1.857 1.00 96.12 102 THR A CA 1
ATOM 848 C C . THR A 1 102 ? -5.033 -2.544 -2.616 1.00 96.12 102 THR A C 1
ATOM 850 O O . THR A 1 102 ? -4.524 -2.069 -3.628 1.00 96.12 102 THR A O 1
ATOM 853 N N . ILE A 1 103 ? -4.687 -3.755 -2.168 1.00 96.56 103 ILE A N 1
ATOM 854 C CA . ILE A 1 103 ? -3.768 -4.636 -2.909 1.00 96.56 103 ILE A CA 1
ATOM 855 C C . ILE A 1 103 ? -4.303 -4.959 -4.316 1.00 96.56 103 ILE A C 1
ATOM 857 O O . ILE A 1 103 ? -3.531 -4.994 -5.267 1.00 96.56 103 ILE A O 1
ATOM 861 N N . SER A 1 104 ? -5.623 -5.078 -4.482 1.00 95.88 104 SER A N 1
ATOM 862 C CA . SER A 1 104 ? -6.241 -5.288 -5.797 1.00 95.88 104 SER A CA 1
ATOM 863 C C . SER A 1 104 ? -5.987 -4.133 -6.772 1.00 95.88 104 SER A C 1
ATOM 865 O O . SER A 1 104 ? -5.961 -4.344 -7.984 1.00 95.88 104 SER A O 1
ATOM 867 N N . ASP A 1 105 ? -5.791 -2.907 -6.273 1.00 96.50 105 ASP A N 1
ATOM 868 C CA . ASP A 1 105 ? -5.394 -1.786 -7.125 1.00 96.50 105 ASP A CA 1
ATOM 869 C C . ASP A 1 105 ? -3.961 -1.979 -7.634 1.00 96.50 105 ASP A C 1
ATOM 871 O O . ASP A 1 105 ? -3.704 -1.754 -8.813 1.00 96.50 105 ASP A O 1
ATOM 875 N N . LEU A 1 106 ? -3.038 -2.481 -6.805 1.00 96.06 106 LEU A N 1
ATOM 876 C CA . LEU A 1 106 ? -1.682 -2.824 -7.256 1.00 96.06 106 LEU A CA 1
ATOM 877 C C . LEU A 1 106 ? -1.722 -3.893 -8.357 1.00 96.06 106 LEU A C 1
ATOM 879 O O . LEU A 1 106 ? -1.019 -3.742 -9.354 1.00 96.06 106 LEU A O 1
ATOM 883 N N . ASP A 1 107 ? -2.577 -4.912 -8.221 1.00 96.56 107 ASP A N 1
ATOM 884 C CA . ASP A 1 107 ? -2.760 -5.952 -9.243 1.00 96.56 107 ASP A CA 1
ATOM 885 C C . ASP A 1 107 ? -3.266 -5.363 -10.567 1.00 96.56 107 ASP A C 1
ATOM 887 O O . ASP A 1 107 ? -2.745 -5.672 -11.639 1.00 96.56 107 ASP A O 1
ATOM 891 N N . LYS A 1 108 ? -4.259 -4.468 -10.495 1.00 96.81 108 LYS A N 1
ATOM 892 C CA . LYS A 1 108 ? -4.853 -3.795 -11.659 1.00 96.81 108 LYS A CA 1
ATOM 893 C C . LYS A 1 108 ? -3.841 -2.945 -12.433 1.00 96.81 108 LYS A C 1
ATOM 895 O O . LYS A 1 108 ? -3.948 -2.848 -13.652 1.00 96.81 108 LYS A O 1
ATOM 900 N N . TYR A 1 109 ? -2.905 -2.313 -11.730 1.00 96.06 109 TYR A N 1
ATOM 901 C CA . TYR A 1 109 ? -1.839 -1.494 -12.318 1.00 96.06 109 TYR A CA 1
ATOM 902 C C . TYR A 1 109 ? -0.522 -2.268 -12.497 1.00 96.06 109 TYR A C 1
ATOM 904 O O . TYR A 1 109 ? 0.521 -1.663 -12.734 1.00 96.06 109 TYR A O 1
ATOM 912 N N . GLU A 1 110 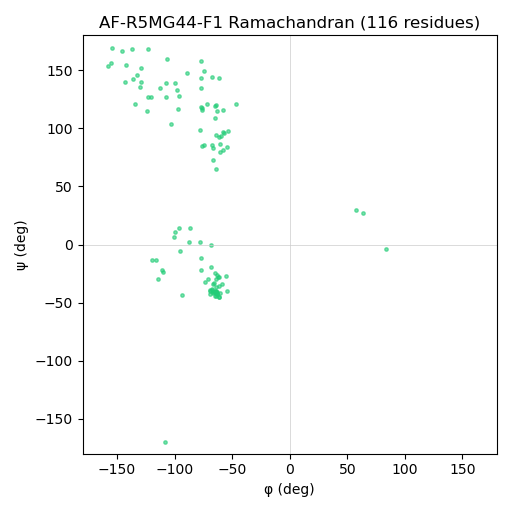? -0.564 -3.602 -12.401 1.00 96.06 110 GLU A N 1
ATOM 913 C CA . GLU A 1 110 ? 0.563 -4.509 -12.659 1.00 96.06 110 GLU A CA 1
ATOM 914 C C . GLU A 1 110 ? 1.812 -4.233 -11.795 1.00 96.06 110 GLU A C 1
ATOM 916 O O . GLU A 1 110 ? 2.953 -4.509 -12.185 1.00 96.06 110 GLU A O 1
ATOM 921 N N . ILE A 1 111 ? 1.612 -3.712 -10.581 1.00 94.19 111 ILE A N 1
ATOM 922 C CA . ILE A 1 111 ? 2.683 -3.496 -9.608 1.00 94.19 111 ILE A CA 1
ATOM 923 C C . ILE A 1 111 ? 3.057 -4.835 -8.978 1.00 94.19 111 ILE A C 1
ATOM 925 O O . ILE A 1 111 ? 2.268 -5.456 -8.272 1.00 94.19 111 ILE A O 1
ATOM 929 N N . LYS A 1 112 ? 4.296 -5.277 -9.205 1.00 93.06 112 LYS A N 1
ATOM 930 C CA . LYS A 1 112 ? 4.804 -6.541 -8.662 1.00 93.06 112 LYS A CA 1
ATOM 931 C C . LYS A 1 112 ? 5.166 -6.410 -7.186 1.00 93.06 112 LYS A C 1
ATOM 933 O O . LYS A 1 112 ? 5.887 -5.494 -6.798 1.00 93.06 112 LYS A O 1
ATOM 938 N N . TYR A 1 113 ? 4.743 -7.386 -6.395 1.00 94.06 113 TYR A N 1
ATOM 939 C CA . TYR A 1 113 ? 5.087 -7.533 -4.986 1.00 94.06 113 TYR A CA 1
ATOM 940 C C . TYR A 1 113 ? 5.189 -9.019 -4.617 1.00 94.06 113 TYR A C 1
ATOM 942 O O . TYR A 1 113 ? 4.767 -9.902 -5.365 1.00 94.06 113 TYR A O 1
ATOM 950 N N . LEU A 1 114 ? 5.769 -9.291 -3.455 1.00 95.19 114 LEU A N 1
ATOM 951 C CA . LEU A 1 114 ? 5.826 -10.598 -2.815 1.00 95.19 114 LEU A CA 1
ATOM 952 C C . LEU A 1 114 ? 4.740 -10.661 -1.740 1.00 95.19 114 LEU A C 1
ATOM 954 O O . LEU A 1 114 ? 4.519 -9.683 -1.026 1.00 95.19 114 LEU A O 1
ATOM 958 N N . LYS A 1 115 ? 4.061 -11.804 -1.643 1.00 96.44 115 LYS A N 1
ATOM 959 C CA . LYS A 1 115 ? 2.968 -12.053 -0.699 1.00 96.44 115 LYS A CA 1
ATOM 960 C C . LYS A 1 115 ? 3.299 -13.271 0.151 1.00 96.44 115 LYS A C 1
ATOM 962 O O . LYS A 1 115 ? 3.556 -14.340 -0.397 1.00 96.44 115 LYS A O 1
ATOM 967 N N . GLU A 1 116 ? 3.234 -13.113 1.465 1.00 96.56 116 GLU A N 1
ATOM 968 C CA . GLU A 1 116 ? 3.532 -14.159 2.446 1.00 96.56 116 GLU A CA 1
ATOM 969 C C . GLU A 1 116 ? 2.394 -14.258 3.470 1.00 96.56 116 GLU A C 1
ATOM 971 O O . GLU A 1 116 ? 1.874 -13.236 3.917 1.00 96.56 116 GLU A O 1
ATOM 976 N N . GLU A 1 117 ? 1.961 -15.475 3.805 1.00 96.38 117 GLU A N 1
ATOM 977 C CA . GLU A 1 117 ? 0.973 -15.716 4.869 1.00 96.38 117 GLU A CA 1
ATOM 978 C C . GLU A 1 117 ? 1.640 -15.600 6.247 1.00 96.38 117 GLU A C 1
ATOM 980 O O . GLU A 1 117 ? 2.811 -15.945 6.396 1.00 96.38 117 GLU A O 1
ATOM 985 N N . LYS A 1 118 ? 0.913 -15.059 7.228 1.00 92.06 118 LYS A N 1
ATOM 986 C CA . LYS A 1 118 ? 1.419 -14.848 8.591 1.00 92.06 118 LYS A CA 1
ATOM 987 C C . LYS A 1 118 ? 1.448 -16.114 9.439 1.00 92.06 118 LYS A C 1
ATOM 989 O O . LYS A 1 118 ? 0.542 -16.960 9.283 1.00 92.06 118 LYS A O 1
#

Mean predicted aligned error: 14.24 Å